Protein AF-A0A412KNC3-F1 (afdb_monomer)

Structure (mmCIF, N/CA/C/O backbone):
data_AF-A0A412KNC3-F1
#
_entry.id   AF-A0A412KNC3-F1
#
loop_
_atom_site.group_PDB
_atom_site.id
_atom_site.type_symbol
_atom_site.label_atom_id
_atom_site.label_alt_id
_atom_site.label_comp_id
_atom_site.label_asym_id
_atom_site.label_entity_id
_atom_site.label_seq_id
_atom_site.pdbx_PDB_ins_code
_atom_site.Cartn_x
_atom_site.Cartn_y
_atom_site.Cartn_z
_atom_site.occupancy
_atom_site.B_iso_or_equiv
_atom_site.auth_seq_id
_atom_site.auth_comp_id
_atom_site.auth_asym_id
_atom_site.auth_atom_id
_atom_site.pdbx_PDB_model_num
ATOM 1 N N . MET A 1 1 ? -11.012 -12.554 10.381 1.00 67.81 1 MET A N 1
ATOM 2 C CA . MET A 1 1 ? -11.211 -11.841 11.657 1.00 67.81 1 MET A CA 1
ATOM 3 C C . MET A 1 1 ? -9.921 -11.100 11.975 1.00 67.81 1 MET A C 1
ATOM 5 O O . MET A 1 1 ? -8.906 -11.755 12.182 1.00 67.81 1 MET A O 1
ATOM 9 N N . PHE A 1 2 ? -9.932 -9.769 11.897 1.00 83.81 2 PHE A N 1
ATOM 10 C CA . PHE A 1 2 ? -8.829 -8.914 12.344 1.00 83.81 2 PHE A CA 1
ATOM 11 C C . PHE A 1 2 ? -9.057 -8.611 13.827 1.00 83.81 2 PHE A C 1
ATOM 13 O O . PHE A 1 2 ? -10.176 -8.277 14.202 1.00 83.81 2 PHE A O 1
ATOM 20 N N . VAL A 1 3 ? -8.054 -8.835 14.675 1.00 85.44 3 VAL A N 1
ATOM 21 C CA . VAL A 1 3 ? -8.197 -8.741 16.137 1.00 85.44 3 VAL A CA 1
ATOM 22 C C . VAL A 1 3 ? -7.153 -7.779 16.685 1.00 85.44 3 VAL A C 1
ATOM 24 O O . VAL A 1 3 ? -5.959 -7.932 16.410 1.00 85.44 3 VAL A O 1
ATOM 27 N N . GLY A 1 4 ? -7.607 -6.817 17.489 1.00 89.88 4 GLY A N 1
ATOM 28 C CA . GLY A 1 4 ? -6.783 -5.718 17.986 1.00 89.88 4 GLY A CA 1
ATOM 29 C C . GLY A 1 4 ? -6.475 -4.681 16.901 1.00 89.88 4 GLY A C 1
ATOM 30 O O . GLY A 1 4 ? -6.977 -4.767 15.786 1.00 89.88 4 GLY A O 1
ATOM 31 N N . ARG A 1 5 ? -5.624 -3.700 17.236 1.00 93.88 5 ARG A N 1
ATOM 32 C CA . ARG A 1 5 ? -5.199 -2.602 16.340 1.00 93.88 5 ARG A CA 1
ATOM 33 C C . ARG A 1 5 ? -6.318 -1.660 15.871 1.00 93.88 5 ARG A C 1
ATOM 35 O O . ARG A 1 5 ? -6.153 -0.965 14.872 1.00 93.88 5 ARG A O 1
ATOM 42 N N . GLU A 1 6 ? -7.447 -1.634 16.576 1.00 94.50 6 GLU A N 1
ATOM 43 C CA . GLU A 1 6 ? -8.597 -0.791 16.221 1.00 94.50 6 GLU A CA 1
ATOM 44 C C . GLU A 1 6 ? -8.227 0.697 16.198 1.00 94.50 6 GLU A C 1
ATOM 46 O O . GLU A 1 6 ? -8.638 1.417 15.295 1.00 94.50 6 GLU A O 1
ATOM 51 N N . GLN A 1 7 ? -7.384 1.142 17.136 1.00 95.06 7 GLN A N 1
ATOM 52 C CA . GLN A 1 7 ? -6.916 2.529 17.201 1.00 95.06 7 GLN A CA 1
ATOM 53 C C . GLN A 1 7 ? -6.015 2.894 16.016 1.00 95.06 7 GLN A C 1
ATOM 55 O O . GLN A 1 7 ? -6.180 3.959 15.420 1.00 95.06 7 GLN A O 1
ATOM 60 N N . GLU A 1 8 ? -5.073 2.023 15.640 1.00 96.19 8 GLU A N 1
ATOM 61 C CA . GLU A 1 8 ? -4.213 2.266 14.481 1.00 96.19 8 GLU A CA 1
ATOM 62 C C . GLU A 1 8 ? -4.997 2.224 13.170 1.00 96.19 8 GLU A C 1
ATOM 64 O O . GLU A 1 8 ? -4.749 3.048 12.294 1.00 96.19 8 GLU A O 1
ATOM 69 N N . LEU A 1 9 ? -5.956 1.302 13.041 1.00 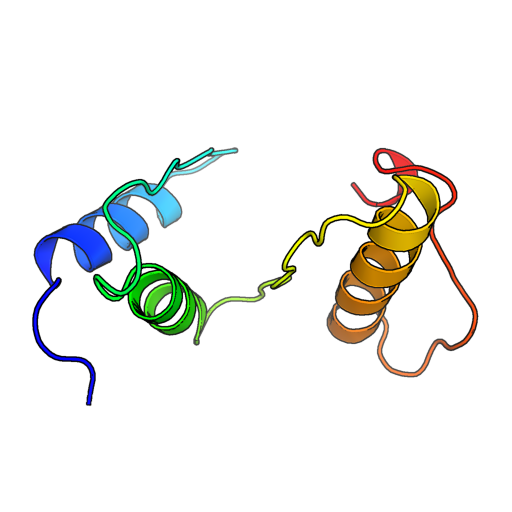96.12 9 LEU A N 1
ATOM 70 C CA . LEU A 1 9 ? -6.826 1.235 11.872 1.00 96.12 9 LEU A CA 1
ATOM 71 C C . LEU A 1 9 ? -7.687 2.499 11.761 1.00 96.12 9 LEU A C 1
ATOM 73 O O . LEU A 1 9 ? -7.685 3.132 10.712 1.00 96.12 9 LEU A O 1
ATOM 77 N N . ALA A 1 10 ? -8.331 2.925 12.852 1.00 96.25 10 ALA A N 1
ATOM 78 C CA . ALA A 1 10 ? -9.110 4.162 12.891 1.00 96.25 10 ALA A CA 1
ATOM 79 C C . ALA A 1 10 ? -8.262 5.395 12.536 1.00 96.25 10 ALA A C 1
ATOM 81 O O . ALA A 1 10 ? -8.716 6.257 11.789 1.00 96.25 10 ALA A O 1
ATOM 82 N N . SER A 1 11 ? -7.010 5.449 13.003 1.00 96.06 11 SER A N 1
ATOM 83 C CA . SER A 1 11 ? -6.079 6.537 12.672 1.00 96.06 11 SER A CA 1
ATOM 84 C C . SER A 1 11 ? -5.738 6.578 11.175 1.00 96.06 11 SER A C 1
ATOM 86 O O . SER A 1 11 ? -5.612 7.659 10.600 1.00 96.06 11 SER A O 1
ATOM 88 N N . LEU A 1 12 ? -5.591 5.412 10.532 1.00 96.62 12 LEU A N 1
ATOM 89 C CA . LEU A 1 12 ? -5.375 5.318 9.085 1.00 96.62 12 LEU A CA 1
ATOM 90 C C . LEU A 1 12 ? -6.622 5.740 8.296 1.00 96.62 12 LEU A C 1
ATOM 92 O O . LEU A 1 12 ? -6.485 6.459 7.310 1.00 96.62 12 LEU A O 1
ATOM 96 N N . GLU A 1 13 ? -7.818 5.341 8.736 1.00 96.31 13 GLU A N 1
ATOM 97 C CA . GLU A 1 13 ? -9.084 5.746 8.105 1.00 96.31 13 GLU A CA 1
ATOM 98 C C . GLU A 1 13 ? -9.331 7.253 8.221 1.00 96.31 13 GLU A C 1
ATOM 100 O O . GLU A 1 13 ? -9.646 7.903 7.228 1.00 96.31 13 GLU A O 1
ATOM 105 N N . GLU A 1 14 ? -9.130 7.836 9.406 1.00 96.12 14 GLU A N 1
ATOM 106 C CA . GLU A 1 14 ? -9.289 9.279 9.614 1.00 96.12 14 GLU A CA 1
ATOM 107 C C . GLU A 1 14 ? -8.303 10.076 8.751 1.00 96.12 14 GLU A C 1
ATOM 109 O O . GLU A 1 14 ? -8.653 11.113 8.189 1.00 96.12 14 GLU A O 1
ATOM 114 N N . PHE A 1 15 ? -7.064 9.594 8.625 1.00 95.81 15 PHE A N 1
ATOM 115 C CA . PHE A 1 15 ? -6.074 10.216 7.755 1.00 95.81 15 PHE A CA 1
ATOM 116 C C . PHE A 1 15 ? -6.452 10.097 6.275 1.00 95.81 15 PHE A C 1
ATOM 118 O O . PHE A 1 15 ? -6.323 11.072 5.541 1.00 95.81 15 PHE A O 1
ATOM 125 N N . TYR A 1 16 ? -6.944 8.933 5.846 1.00 95.44 16 TYR A N 1
ATOM 126 C CA . TYR A 1 16 ? -7.376 8.686 4.469 1.00 95.44 16 TYR A CA 1
ATOM 127 C C . TYR A 1 16 ? -8.606 9.507 4.062 1.00 95.44 16 TYR A C 1
ATOM 129 O O . TYR A 1 16 ? -8.740 9.863 2.896 1.00 95.44 16 TYR A O 1
ATOM 137 N N . ALA A 1 17 ? -9.489 9.824 5.010 1.00 95.06 17 ALA A N 1
ATOM 138 C CA . ALA A 1 17 ? -10.686 10.625 4.766 1.00 95.06 17 ALA A CA 1
ATOM 139 C C . ALA A 1 17 ? -10.409 12.130 4.584 1.00 95.06 17 ALA A C 1
ATOM 141 O O . ALA A 1 17 ? -11.315 12.867 4.198 1.00 95.06 17 ALA A O 1
ATOM 142 N N . LYS A 1 18 ? -9.194 12.609 4.888 1.00 96.12 18 LYS A N 1
ATOM 143 C CA . LYS A 1 18 ? -8.816 14.019 4.710 1.00 96.12 18 LYS A CA 1
ATOM 144 C C . LYS A 1 18 ? -8.501 14.300 3.242 1.00 96.12 18 LYS A C 1
ATOM 146 O O . LYS A 1 18 ? -7.841 13.504 2.581 1.00 96.12 18 LYS A O 1
ATOM 151 N N . ASP A 1 19 ? -8.927 15.463 2.759 1.00 94.25 19 ASP A N 1
ATOM 152 C CA . ASP A 1 19 ? -8.615 15.909 1.403 1.00 94.25 19 ASP A CA 1
ATOM 153 C C . ASP A 1 19 ? -7.106 16.124 1.203 1.00 94.25 19 ASP A C 1
ATOM 155 O O . ASP A 1 19 ? -6.388 16.579 2.099 1.00 94.25 19 ASP A O 1
ATOM 159 N N . GLY A 1 20 ? -6.637 15.863 -0.018 1.00 92.38 20 GLY A N 1
ATOM 160 C CA . GLY A 1 20 ? -5.260 16.117 -0.440 1.00 92.38 20 GLY A CA 1
ATOM 161 C C . GLY A 1 20 ? -4.370 14.873 -0.472 1.00 92.38 20 GLY A C 1
ATOM 162 O O . GLY A 1 20 ? -4.836 13.740 -0.554 1.00 92.38 20 GLY A O 1
ATOM 163 N N . ILE A 1 21 ? -3.054 15.104 -0.481 1.00 91.06 21 ILE A N 1
ATOM 164 C CA . ILE A 1 21 ? -2.036 14.049 -0.551 1.00 91.06 21 ILE A CA 1
ATOM 165 C C . ILE A 1 21 ? -1.460 13.828 0.844 1.00 91.06 21 ILE A C 1
ATOM 167 O O . ILE A 1 21 ? -1.041 14.773 1.512 1.00 91.06 21 ILE A O 1
ATOM 171 N N . GLY A 1 22 ? -1.394 12.565 1.255 1.00 91.69 22 GLY A N 1
ATOM 172 C CA . GLY A 1 22 ? -0.879 12.165 2.554 1.00 91.69 22 GLY A CA 1
ATOM 173 C C . GLY A 1 22 ? 0.184 11.076 2.458 1.00 91.69 22 GLY A C 1
ATOM 174 O O . GLY A 1 22 ? 0.132 10.203 1.594 1.00 91.69 22 GLY A O 1
ATOM 175 N N . MET A 1 23 ? 1.141 11.106 3.385 1.00 94.56 23 MET A N 1
ATOM 176 C CA . MET A 1 23 ? 2.129 10.046 3.567 1.00 94.56 23 MET A CA 1
ATOM 177 C C . MET A 1 23 ? 2.108 9.576 5.021 1.00 94.56 23 MET A C 1
ATOM 179 O O . MET A 1 23 ? 2.343 10.359 5.938 1.00 94.56 23 MET A O 1
ATOM 183 N N . THR A 1 24 ? 1.878 8.279 5.228 1.00 94.69 24 THR A N 1
ATOM 184 C CA . THR A 1 24 ? 1.922 7.651 6.553 1.00 94.69 24 THR A CA 1
ATOM 185 C C . THR A 1 24 ? 3.077 6.664 6.635 1.00 94.69 24 THR A C 1
ATOM 187 O O . THR A 1 24 ? 3.258 5.819 5.759 1.00 94.69 24 THR A O 1
ATOM 190 N N . VAL A 1 25 ? 3.846 6.732 7.722 1.00 94.94 25 VAL A N 1
ATOM 191 C CA . VAL A 1 25 ? 4.938 5.794 8.003 1.00 94.94 25 VAL A CA 1
ATOM 192 C C . VAL A 1 25 ? 4.516 4.843 9.118 1.00 94.94 25 VAL A C 1
ATOM 194 O O . VAL A 1 25 ? 4.266 5.266 10.242 1.00 94.94 25 VAL A O 1
ATOM 197 N N . ILE A 1 26 ? 4.486 3.540 8.827 1.00 94.69 26 ILE A N 1
ATOM 198 C CA . ILE A 1 26 ? 4.160 2.494 9.806 1.00 94.69 26 ILE A CA 1
ATOM 199 C C . ILE A 1 26 ? 5.440 1.739 10.171 1.00 94.69 26 ILE A C 1
ATOM 201 O O . ILE A 1 26 ? 6.029 1.039 9.344 1.00 94.69 26 ILE A O 1
ATOM 205 N N . TYR A 1 27 ? 5.862 1.829 11.432 1.00 95.12 27 TYR A N 1
ATOM 206 C CA . TYR A 1 27 ? 7.083 1.195 11.935 1.00 95.12 27 TYR A CA 1
ATOM 207 C C . TYR A 1 27 ? 6.812 0.290 13.145 1.00 95.12 27 TYR A C 1
ATOM 209 O O . TYR A 1 27 ? 5.722 0.254 13.707 1.00 95.12 27 TYR A O 1
ATOM 217 N N . GLY A 1 28 ? 7.799 -0.532 13.510 1.00 93.69 28 GLY A N 1
ATOM 218 C CA . GLY A 1 28 ? 7.716 -1.451 14.650 1.00 93.69 28 GLY A CA 1
ATOM 219 C C . GLY A 1 28 ? 8.467 -2.761 14.416 1.00 93.69 28 GLY A C 1
ATOM 220 O O . GLY A 1 28 ? 8.955 -3.023 13.312 1.00 93.69 28 GLY A O 1
ATOM 221 N N . ARG A 1 29 ? 8.536 -3.627 15.435 1.00 94.12 29 ARG A N 1
ATOM 222 C CA . ARG A 1 29 ? 9.324 -4.876 15.386 1.00 94.12 29 ARG A CA 1
ATOM 223 C C . ARG A 1 29 ? 8.882 -5.837 14.269 1.00 94.12 29 ARG A C 1
ATOM 225 O O . ARG A 1 29 ? 7.775 -5.768 13.727 1.00 94.12 29 ARG A O 1
ATOM 232 N N . ARG A 1 30 ? 9.759 -6.764 13.881 1.00 92.31 30 ARG A N 1
ATOM 233 C CA . ARG A 1 30 ? 9.419 -7.821 12.913 1.00 92.31 30 ARG A CA 1
ATOM 234 C C . ARG A 1 30 ? 8.269 -8.680 13.471 1.00 92.31 30 ARG A C 1
ATOM 236 O O . ARG A 1 30 ? 8.255 -8.967 14.660 1.00 92.31 30 ARG A O 1
ATOM 243 N N . ARG A 1 31 ? 7.324 -9.089 12.613 1.00 90.31 31 ARG A N 1
ATOM 244 C CA . ARG A 1 31 ? 6.174 -9.967 12.943 1.00 90.31 31 ARG A CA 1
ATOM 245 C C . ARG A 1 31 ? 5.125 -9.415 13.928 1.00 90.31 31 ARG A C 1
ATOM 247 O O . ARG A 1 31 ? 4.308 -10.179 14.412 1.00 90.31 31 ARG A O 1
ATOM 254 N N . ILE A 1 32 ? 5.063 -8.102 14.153 1.00 92.94 32 ILE A N 1
ATOM 255 C CA . ILE A 1 32 ? 4.009 -7.478 14.989 1.00 92.94 32 ILE A CA 1
ATOM 256 C C . ILE A 1 32 ? 2.678 -7.206 14.260 1.00 92.94 32 ILE A C 1
ATOM 258 O O . ILE A 1 32 ? 1.841 -6.479 14.782 1.00 92.94 32 ILE A O 1
ATOM 262 N N . GLY A 1 33 ? 2.485 -7.741 13.049 1.00 93.50 33 GLY A N 1
ATOM 263 C CA . GLY A 1 33 ? 1.227 -7.585 12.301 1.00 93.50 33 GLY A CA 1
ATOM 264 C C . GLY A 1 33 ? 1.095 -6.308 11.462 1.00 93.50 33 GLY A C 1
ATOM 265 O O . GLY A 1 33 ? -0.004 -5.986 11.037 1.00 93.50 33 GLY A O 1
ATOM 266 N N . LYS A 1 34 ? 2.190 -5.585 11.175 1.00 95.12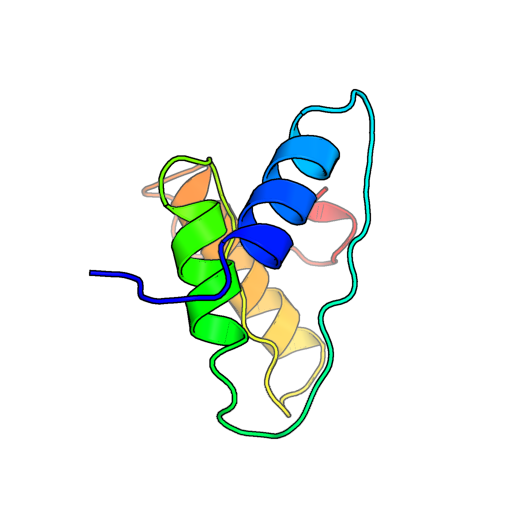 34 LYS A N 1
ATOM 267 C CA . LYS A 1 34 ? 2.143 -4.363 10.338 1.00 95.12 34 LYS A CA 1
ATOM 268 C C . LYS A 1 34 ? 1.555 -4.612 8.950 1.00 95.12 34 LYS A C 1
ATOM 270 O O . LYS A 1 34 ? 0.670 -3.889 8.527 1.00 95.12 34 LYS A O 1
ATOM 275 N N . SER A 1 35 ? 2.041 -5.641 8.253 1.00 93.19 35 SER A N 1
ATOM 276 C CA . SER A 1 35 ? 1.523 -5.989 6.927 1.00 93.19 35 SER A CA 1
ATOM 277 C C . SER A 1 35 ? 0.043 -6.344 6.999 1.00 93.19 35 SER A C 1
ATOM 279 O O . SER A 1 35 ? -0.710 -5.890 6.158 1.00 93.19 35 SER A O 1
ATOM 281 N N . THR A 1 36 ? -0.380 -7.061 8.044 1.00 94.81 36 THR A N 1
ATOM 282 C CA . THR A 1 36 ? -1.792 -7.380 8.285 1.00 94.81 36 THR A CA 1
ATOM 283 C C . THR A 1 36 ? -2.636 -6.123 8.483 1.00 94.81 36 THR A C 1
ATOM 285 O O . THR A 1 36 ? -3.698 -6.041 7.888 1.00 94.81 36 THR A O 1
ATOM 288 N N . LEU A 1 37 ? -2.158 -5.133 9.247 1.00 95.88 37 LEU A N 1
ATOM 289 C CA . LEU A 1 37 ? -2.843 -3.845 9.413 1.00 95.88 37 LEU A CA 1
ATOM 290 C C . LEU A 1 37 ? -3.015 -3.118 8.072 1.00 95.88 37 LEU A C 1
ATOM 292 O O . LEU A 1 37 ? -4.113 -2.668 7.771 1.00 95.88 37 LEU A O 1
ATOM 296 N N . ILE A 1 38 ? -1.957 -3.038 7.254 1.00 95.50 38 ILE A N 1
ATOM 297 C CA . ILE A 1 38 ? -2.037 -2.392 5.932 1.00 95.50 38 ILE A CA 1
ATOM 298 C C . ILE A 1 38 ? -2.997 -3.169 5.029 1.00 95.50 38 ILE A C 1
ATOM 300 O O . ILE A 1 38 ? -3.846 -2.562 4.393 1.00 95.50 38 ILE A O 1
ATOM 304 N N . THR A 1 39 ? -2.894 -4.501 4.985 1.00 94.81 39 THR A N 1
ATOM 305 C CA . THR A 1 39 ? -3.789 -5.347 4.187 1.00 94.81 39 THR A CA 1
ATOM 306 C C . THR A 1 39 ? -5.244 -5.206 4.623 1.00 94.81 39 THR A C 1
ATOM 308 O O . THR A 1 39 ? -6.106 -5.217 3.759 1.00 94.81 39 THR A O 1
ATOM 311 N N . GLU A 1 40 ? -5.524 -5.058 5.921 1.00 96.00 40 GLU A N 1
ATOM 312 C CA . GLU A 1 40 ? -6.878 -4.805 6.425 1.00 96.00 40 GLU A CA 1
ATOM 313 C C . GLU A 1 40 ? -7.388 -3.425 5.999 1.00 96.00 40 GLU A C 1
ATOM 315 O O . GLU A 1 40 ? -8.467 -3.329 5.425 1.00 96.00 40 GLU A O 1
ATOM 320 N N . PHE A 1 41 ? -6.579 -2.381 6.202 1.00 96.31 41 PHE A N 1
ATOM 321 C CA . PHE A 1 41 ? -6.906 -0.995 5.855 1.00 96.31 41 PHE A CA 1
ATOM 322 C C . PHE A 1 41 ? -7.274 -0.811 4.375 1.00 96.31 41 PHE A C 1
ATOM 324 O O . PHE A 1 41 ? -8.139 -0.004 4.044 1.00 96.31 41 PHE A O 1
ATOM 331 N N . VAL A 1 42 ? -6.637 -1.550 3.464 1.00 95.88 42 VAL A N 1
ATOM 332 C CA . VAL A 1 42 ? -6.795 -1.330 2.016 1.00 95.88 42 VAL A CA 1
ATOM 333 C C . VAL A 1 42 ? -7.885 -2.173 1.345 1.00 95.88 42 VAL A C 1
ATOM 335 O O . VAL A 1 42 ? -8.100 -1.994 0.149 1.00 95.88 42 VAL A O 1
ATOM 338 N N . LYS A 1 43 ? -8.561 -3.090 2.057 1.00 93.94 43 LYS A N 1
ATOM 339 C CA . LYS A 1 43 ? -9.469 -4.090 1.446 1.00 93.94 43 LYS A CA 1
ATOM 340 C C . LYS A 1 43 ? -10.544 -3.497 0.541 1.00 93.94 43 LYS A C 1
ATOM 342 O O . LYS A 1 43 ? -10.763 -4.013 -0.548 1.00 93.94 43 LYS A O 1
ATOM 347 N N . ASP A 1 44 ? -11.161 -2.409 0.979 1.00 92.56 44 ASP A N 1
ATOM 348 C CA . ASP A 1 44 ? -12.286 -1.777 0.283 1.00 92.56 44 ASP A CA 1
ATOM 349 C C . ASP A 1 44 ? -11.866 -0.484 -0.434 1.00 92.56 44 ASP A C 1
ATOM 351 O O . ASP A 1 44 ? -12.680 0.397 -0.705 1.00 92.56 44 ASP A O 1
ATOM 355 N N . LYS A 1 45 ? -10.566 -0.345 -0.730 1.00 94.38 45 LYS A N 1
ATOM 356 C CA . LYS A 1 45 ? -9.975 0.846 -1.349 1.00 94.38 45 LYS A CA 1
ATOM 357 C C . LYS A 1 45 ? -9.274 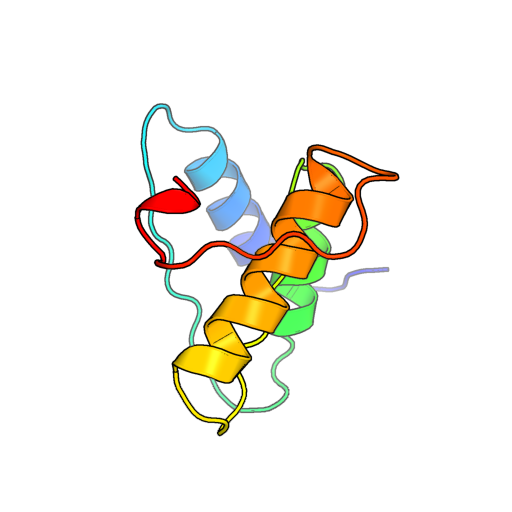0.474 -2.648 1.00 94.38 45 LYS A C 1
ATOM 359 O O . LYS A 1 45 ? -8.562 -0.530 -2.718 1.00 94.38 45 LYS A O 1
ATOM 364 N N . LYS A 1 46 ? -9.396 1.321 -3.675 1.00 92.19 46 LYS A N 1
ATOM 365 C CA . LYS A 1 46 ? -8.624 1.165 -4.917 1.00 92.19 46 LYS A CA 1
ATOM 366 C C . LYS A 1 46 ? -7.138 1.362 -4.606 1.00 92.19 46 LYS A C 1
ATOM 368 O O . LYS A 1 46 ? -6.694 2.488 -4.404 1.00 92.19 46 LYS A O 1
ATOM 373 N N . THR A 1 47 ? -6.388 0.264 -4.553 1.00 94.12 47 THR A N 1
ATOM 374 C CA . T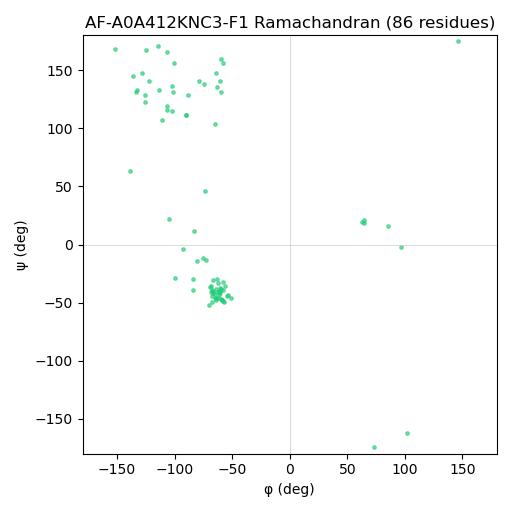HR A 1 47 ? -5.050 0.254 -3.950 1.00 94.12 47 THR A CA 1
ATOM 375 C C . THR A 1 47 ? -4.033 -0.459 -4.823 1.00 94.12 47 THR A C 1
ATOM 377 O O . THR A 1 47 ? -4.232 -1.607 -5.213 1.00 94.12 47 THR A O 1
ATOM 380 N N . VAL A 1 48 ? -2.884 0.184 -5.035 1.00 93.12 48 VAL A N 1
ATOM 381 C CA . VAL A 1 48 ? -1.674 -0.483 -5.527 1.00 93.12 48 VAL A CA 1
ATOM 382 C C . VAL A 1 48 ? -0.880 -0.979 -4.322 1.00 93.12 48 VAL A C 1
ATOM 384 O O . VAL A 1 48 ? -0.330 -0.184 -3.561 1.00 93.12 48 VAL A O 1
ATOM 387 N N . PHE A 1 49 ? -0.806 -2.298 -4.141 1.00 92.00 49 PHE A N 1
ATOM 388 C CA . PHE A 1 49 ? -0.014 -2.910 -3.073 1.00 92.00 49 PHE A CA 1
ATOM 389 C C . PHE A 1 49 ? 1.291 -3.470 -3.643 1.00 92.00 49 PHE A C 1
ATOM 391 O O . PHE A 1 49 ? 1.289 -4.412 -4.441 1.00 92.00 49 PHE A O 1
ATOM 398 N N . TYR A 1 50 ? 2.419 -2.899 -3.220 1.00 92.50 50 TYR A N 1
ATOM 399 C CA . TYR A 1 50 ? 3.744 -3.263 -3.709 1.00 92.50 50 TYR A CA 1
ATOM 400 C C . TYR A 1 50 ? 4.734 -3.463 -2.559 1.00 92.50 50 TYR A C 1
ATOM 402 O O . TYR A 1 50 ? 4.830 -2.642 -1.649 1.00 92.50 50 TYR A O 1
ATOM 410 N N . THR A 1 51 ? 5.497 -4.558 -2.605 1.00 90.81 51 THR A N 1
ATOM 411 C CA . THR A 1 51 ? 6.580 -4.829 -1.651 1.00 90.81 51 THR A CA 1
ATOM 412 C C . THR A 1 51 ? 7.914 -4.731 -2.371 1.00 90.81 51 THR A C 1
ATOM 414 O O . THR A 1 51 ? 8.287 -5.632 -3.122 1.00 90.81 51 THR A O 1
ATOM 417 N N . ALA A 1 52 ? 8.657 -3.656 -2.109 1.00 88.94 52 ALA A N 1
ATOM 418 C CA . ALA A 1 52 ? 10.018 -3.528 -2.608 1.00 88.94 52 ALA A CA 1
ATOM 419 C C . ALA A 1 52 ? 10.911 -4.623 -2.008 1.00 88.94 52 ALA A C 1
ATOM 421 O O . ALA A 1 52 ? 10.879 -4.894 -0.803 1.00 88.94 52 ALA A O 1
ATOM 422 N N . THR A 1 53 ? 11.730 -5.246 -2.849 1.00 88.00 53 THR A N 1
ATOM 423 C CA . THR A 1 53 ? 12.691 -6.271 -2.424 1.00 88.00 53 THR A CA 1
ATOM 424 C C . THR A 1 53 ? 14.122 -5.776 -2.634 1.00 88.00 53 THR A C 1
ATOM 426 O O . THR A 1 53 ? 14.349 -4.728 -3.243 1.00 88.00 53 THR A O 1
ATOM 429 N N . LYS A 1 54 ? 15.113 -6.519 -2.120 1.00 89.81 54 LYS A N 1
ATOM 430 C CA . LYS A 1 54 ? 16.550 -6.220 -2.281 1.00 89.81 54 LYS A CA 1
ATOM 431 C C . LYS A 1 54 ? 17.058 -6.525 -3.702 1.00 89.81 54 LYS A C 1
ATOM 433 O O . LYS A 1 54 ? 18.083 -7.174 -3.874 1.00 89.81 54 LYS A O 1
ATOM 438 N N . ILE A 1 55 ? 16.313 -6.102 -4.711 1.00 90.88 55 ILE A N 1
ATOM 439 C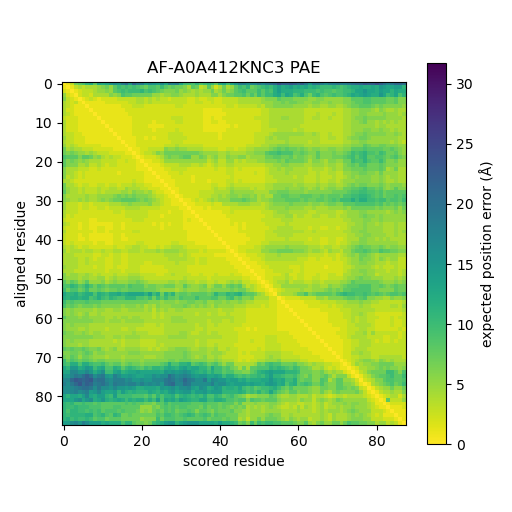 CA . ILE A 1 55 ? 16.684 -6.165 -6.124 1.00 90.88 55 ILE A CA 1
ATOM 440 C C . ILE A 1 55 ? 17.024 -4.756 -6.620 1.00 90.88 55 ILE A C 1
ATOM 442 O O . ILE A 1 55 ? 16.732 -3.763 -5.951 1.00 90.88 55 ILE A O 1
ATOM 446 N N . GLY A 1 56 ? 17.656 -4.657 -7.789 1.00 89.69 56 GLY A N 1
ATOM 447 C CA . GLY A 1 56 ? 18.002 -3.366 -8.387 1.00 89.69 56 GLY A CA 1
ATOM 448 C C . GLY A 1 56 ? 16.780 -2.463 -8.607 1.00 89.69 56 GLY A C 1
ATOM 449 O O . GLY A 1 56 ? 15.651 -2.940 -8.744 1.00 89.69 56 GLY A O 1
ATOM 450 N N . LYS A 1 57 ? 17.014 -1.145 -8.668 1.00 88.75 57 LYS A N 1
ATOM 451 C CA . LYS A 1 57 ? 15.971 -0.125 -8.888 1.00 88.75 57 LYS A CA 1
ATOM 452 C C . LYS A 1 57 ? 15.099 -0.450 -10.106 1.00 88.75 57 LYS A C 1
ATOM 454 O O . LYS A 1 57 ? 13.880 -0.418 -9.992 1.00 88.75 57 LYS A O 1
ATOM 459 N N . THR A 1 58 ? 15.720 -0.821 -11.227 1.00 89.00 58 THR A N 1
ATOM 460 C CA . THR A 1 58 ? 15.032 -1.154 -12.485 1.00 89.00 58 THR A CA 1
ATOM 461 C C . THR A 1 58 ? 14.031 -2.286 -12.301 1.00 89.00 58 THR A C 1
ATOM 463 O O . THR A 1 58 ? 12.862 -2.143 -12.637 1.00 89.00 58 THR A O 1
ATOM 466 N N . ARG A 1 59 ? 14.448 -3.381 -11.655 1.00 89.50 59 ARG A N 1
ATOM 467 C CA . ARG A 1 59 ? 13.558 -4.522 -11.440 1.00 89.50 59 ARG A CA 1
ATOM 468 C C . ARG A 1 59 ? 12.426 -4.200 -10.464 1.00 89.50 59 ARG A C 1
ATOM 470 O O . ARG A 1 59 ? 11.313 -4.676 -10.652 1.00 89.50 59 ARG A O 1
ATOM 477 N N . ASN A 1 60 ? 12.688 -3.385 -9.439 1.00 92.00 60 ASN A N 1
ATOM 478 C CA . ASN A 1 60 ? 11.624 -2.900 -8.559 1.00 92.00 60 ASN A CA 1
ATOM 479 C C . ASN A 1 60 ? 10.603 -2.041 -9.334 1.00 92.00 60 ASN A C 1
ATOM 481 O O . ASN A 1 60 ? 9.405 -2.191 -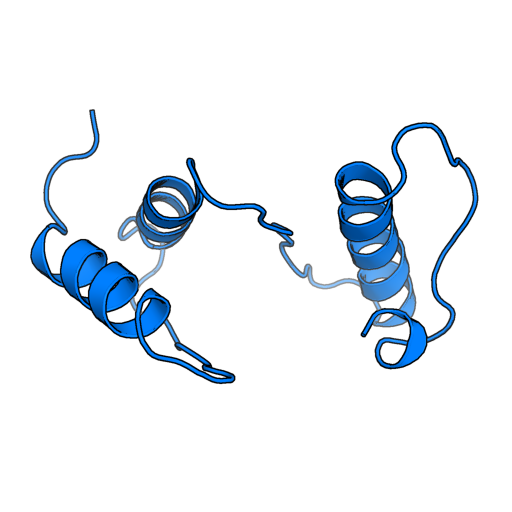9.119 1.00 92.00 60 ASN A O 1
ATOM 485 N N . LEU A 1 61 ? 11.060 -1.181 -10.250 1.00 90.94 61 LEU A N 1
ATOM 486 C CA . LEU A 1 61 ? 10.182 -0.362 -11.089 1.00 90.94 61 LEU A CA 1
ATOM 487 C C . LEU A 1 61 ? 9.333 -1.214 -12.038 1.00 90.94 61 LEU A C 1
ATOM 489 O O . LEU A 1 61 ? 8.140 -0.960 -12.155 1.00 90.94 61 LEU A O 1
ATOM 493 N N . GLU A 1 62 ? 9.903 -2.240 -12.669 1.00 89.50 62 GLU A N 1
ATOM 494 C CA . GLU A 1 62 ? 9.154 -3.176 -13.521 1.00 89.50 62 GLU A CA 1
ATOM 495 C C . GLU A 1 62 ? 8.033 -3.880 -12.742 1.00 89.50 62 GLU A C 1
ATOM 497 O O . GLU A 1 62 ? 6.889 -3.930 -13.190 1.00 89.50 62 GLU A O 1
ATOM 502 N N . LEU A 1 63 ? 8.344 -4.398 -11.548 1.00 90.00 63 LEU A N 1
ATOM 503 C CA . LEU A 1 63 ? 7.355 -5.080 -10.710 1.00 90.00 63 LEU A CA 1
ATOM 504 C C . LEU A 1 63 ? 6.282 -4.117 -10.197 1.00 90.00 63 LEU A C 1
ATOM 506 O O . LEU A 1 63 ? 5.107 -4.470 -10.180 1.00 90.00 63 LEU A O 1
ATOM 510 N N . PHE A 1 64 ? 6.669 -2.904 -9.802 1.00 91.62 64 PHE A N 1
ATOM 511 C CA . PHE A 1 64 ? 5.722 -1.866 -9.410 1.00 91.62 64 PHE A CA 1
ATOM 512 C C . PHE A 1 64 ? 4.811 -1.471 -10.579 1.00 91.62 64 PHE A C 1
ATOM 514 O O . PHE A 1 64 ? 3.595 -1.447 -10.416 1.00 91.62 64 PHE A O 1
ATOM 521 N N . SER A 1 65 ? 5.385 -1.260 -11.768 1.00 90.56 65 SER A N 1
ATOM 522 C CA . SER A 1 65 ? 4.656 -0.934 -13.000 1.00 90.56 65 SER A CA 1
ATOM 523 C C . SER A 1 65 ? 3.577 -1.962 -13.301 1.00 90.56 65 SER A C 1
ATOM 525 O O . SER A 1 65 ? 2.443 -1.593 -13.593 1.00 90.56 65 SER A O 1
ATOM 527 N N . LYS A 1 66 ? 3.914 -3.249 -13.164 1.00 88.88 66 LYS A N 1
ATOM 528 C CA . LYS A 1 66 ? 2.960 -4.339 -13.348 1.00 88.88 66 LYS A CA 1
ATOM 529 C C . LYS A 1 66 ? 1.775 -4.227 -12.382 1.00 88.88 66 LYS A C 1
ATOM 531 O O . LYS A 1 66 ? 0.637 -4.270 -12.827 1.00 88.88 66 LYS A O 1
ATOM 536 N N . GLN A 1 67 ? 2.033 -3.999 -11.091 1.00 90.62 67 GLN A N 1
ATOM 537 C CA . GLN A 1 67 ? 0.964 -3.855 -10.089 1.00 90.62 67 GLN A CA 1
ATOM 538 C C . GLN A 1 67 ? 0.043 -2.657 -10.372 1.00 90.62 67 GLN A C 1
ATOM 540 O O . GLN A 1 67 ? -1.145 -2.714 -10.065 1.00 90.62 67 GLN A O 1
ATOM 545 N N . VAL A 1 68 ? 0.579 -1.570 -10.936 1.00 91.50 68 VAL A N 1
ATOM 546 C CA . VAL A 1 68 ? -0.228 -0.416 -11.358 1.00 91.50 68 VAL A CA 1
ATOM 547 C C . VAL A 1 68 ? -1.076 -0.772 -12.578 1.00 91.50 68 VAL A C 1
ATOM 549 O O . VAL A 1 68 ? -2.290 -0.583 -12.552 1.00 91.50 68 VAL A O 1
ATOM 552 N N . LEU A 1 69 ? -0.471 -1.317 -13.633 1.00 89.88 69 LEU A N 1
ATOM 553 C CA . LEU A 1 69 ? -1.186 -1.655 -14.866 1.00 89.88 69 LEU A CA 1
ATOM 554 C C . LEU A 1 69 ? -2.292 -2.686 -14.629 1.00 89.88 69 LEU A C 1
ATOM 556 O O . LEU A 1 69 ? -3.403 -2.484 -15.111 1.00 89.88 69 LEU A O 1
ATOM 560 N N . ASP A 1 70 ? -2.036 -3.707 -13.809 1.00 88.25 70 ASP A N 1
ATOM 561 C CA . ASP A 1 70 ? -3.035 -4.718 -13.445 1.00 88.25 70 ASP A CA 1
ATOM 562 C C . ASP A 1 70 ? -4.280 -4.088 -12.781 1.00 88.25 70 ASP A C 1
ATOM 564 O O . ASP A 1 70 ? -5.396 -4.576 -12.965 1.00 88.25 70 ASP A O 1
ATOM 568 N N . LEU A 1 71 ? -4.118 -2.982 -12.039 1.00 89.25 71 LEU A N 1
ATOM 569 C CA . LEU A 1 71 ? -5.219 -2.284 -11.366 1.00 89.25 71 LEU A CA 1
ATOM 570 C C . LEU A 1 71 ? -5.965 -1.292 -12.273 1.00 89.25 71 LEU A C 1
ATOM 572 O O . LEU A 1 71 ? -7.179 -1.125 -12.135 1.00 89.25 71 LEU A O 1
ATOM 576 N N . PHE A 1 72 ? -5.252 -0.567 -13.136 1.00 87.44 72 PHE A N 1
ATOM 577 C CA . PHE A 1 72 ? -5.825 0.540 -13.915 1.00 87.44 72 PHE A CA 1
ATOM 578 C C . PHE A 1 72 ? -6.178 0.167 -15.358 1.00 87.44 72 PHE A C 1
ATOM 580 O O . PHE A 1 72 ? -7.094 0.764 -15.921 1.00 87.44 72 PHE A O 1
ATOM 587 N N . MET A 1 73 ? -5.473 -0.793 -15.954 1.00 86.38 73 MET A N 1
ATOM 588 C CA . MET A 1 73 ? -5.607 -1.191 -17.358 1.00 86.38 73 MET A CA 1
ATOM 589 C C . MET A 1 73 ? -5.536 -2.723 -17.496 1.00 86.38 73 MET A C 1
ATOM 591 O O . MET A 1 73 ? -4.612 -3.250 -18.125 1.00 86.38 73 MET A O 1
ATOM 595 N N . PRO A 1 74 ? -6.496 -3.462 -16.907 1.00 81.88 74 PRO A N 1
ATOM 596 C CA . PRO A 1 74 ? -6.481 -4.919 -16.953 1.00 81.88 74 PRO A CA 1
ATOM 597 C C . PRO A 1 74 ? -6.531 -5.415 -18.406 1.00 81.88 74 PRO A C 1
ATOM 599 O O . PRO A 1 74 ? -7.361 -4.968 -19.197 1.00 81.88 74 PRO A O 1
ATOM 602 N N . GLY A 1 75 ? -5.640 -6.348 -18.752 1.00 77.81 75 GLY A N 1
ATOM 603 C CA . GLY A 1 75 ? -5.528 -6.920 -20.101 1.00 77.81 75 GLY A CA 1
ATOM 604 C C . GLY A 1 75 ? -4.462 -6.278 -20.994 1.00 77.81 75 GLY A C 1
ATOM 605 O O . GLY A 1 75 ? -4.256 -6.743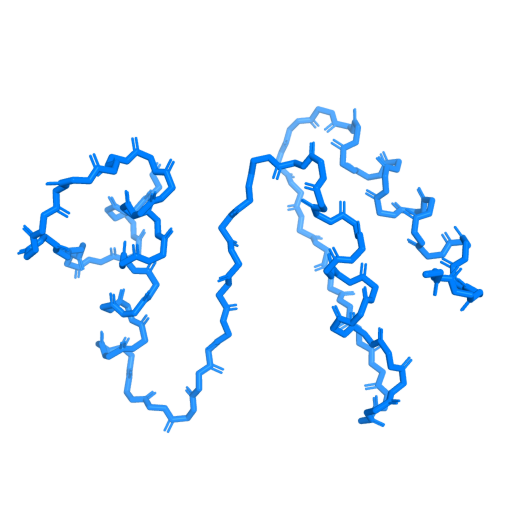 -22.113 1.00 77.81 75 GLY A O 1
ATOM 606 N N . ILE A 1 76 ? -3.756 -5.251 -20.513 1.00 78.00 76 ILE A N 1
ATOM 607 C CA . ILE A 1 76 ? -2.559 -4.734 -21.180 1.00 78.00 76 ILE A CA 1
ATOM 608 C C . ILE A 1 76 ? -1.328 -5.475 -20.659 1.00 78.00 76 ILE A C 1
ATOM 610 O O . ILE A 1 76 ? -0.911 -5.300 -19.517 1.00 78.00 76 ILE A O 1
ATOM 614 N N . GLU A 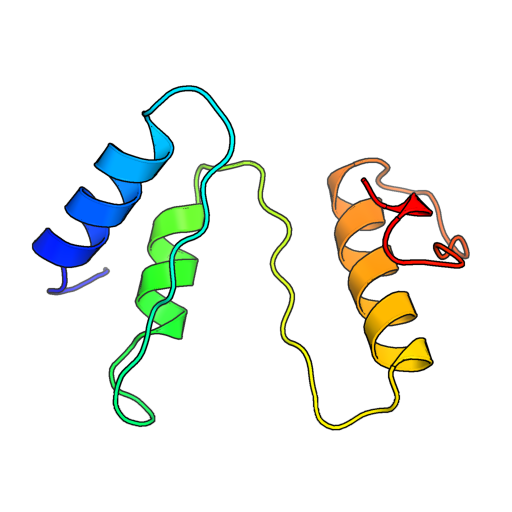1 77 ? -0.721 -6.284 -21.523 1.00 73.38 77 GLU A N 1
ATOM 615 C CA . GLU A 1 77 ? 0.519 -7.003 -21.231 1.00 73.38 77 GLU A CA 1
ATOM 616 C C . GLU A 1 77 ? 1.739 -6.303 -21.851 1.00 73.38 77 GLU A C 1
ATOM 618 O O . GLU A 1 77 ? 1.634 -5.590 -22.847 1.00 73.38 77 GLU A O 1
ATOM 623 N N . ASN A 1 78 ? 2.924 -6.550 -21.282 1.00 69.81 78 ASN A N 1
ATOM 624 C CA . ASN A 1 78 ? 4.230 -6.106 -21.798 1.00 69.81 78 ASN A CA 1
ATOM 625 C C . ASN A 1 78 ? 4.472 -4.587 -21.842 1.00 69.81 78 ASN A C 1
ATOM 627 O O . ASN A 1 78 ? 5.368 -4.130 -22.552 1.00 69.81 78 ASN A O 1
ATOM 631 N N . ILE A 1 79 ? 3.735 -3.807 -21.052 1.00 76.31 79 ILE A N 1
ATOM 632 C CA . ILE A 1 79 ? 4.043 -2.393 -20.825 1.00 76.31 79 ILE A CA 1
ATOM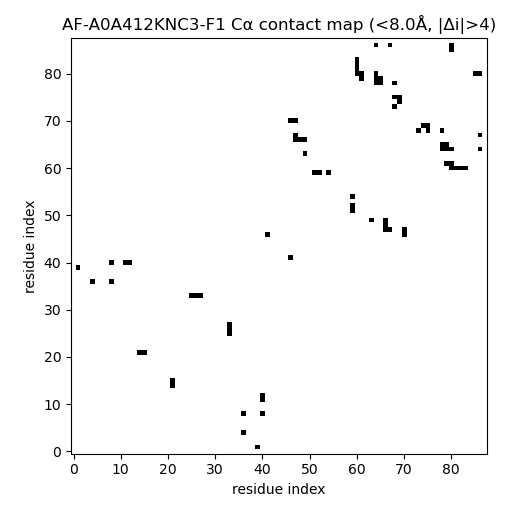 633 C C . ILE A 1 79 ? 4.704 -2.245 -19.453 1.00 76.31 79 ILE A C 1
ATOM 635 O O . ILE A 1 79 ? 4.294 -2.859 -18.471 1.00 76.31 79 ILE A O 1
ATOM 639 N N . SER A 1 80 ? 5.757 -1.437 -19.385 1.00 77.56 80 SER A N 1
ATOM 640 C CA . SER A 1 80 ? 6.391 -1.025 -18.135 1.00 77.56 80 SER A CA 1
ATOM 641 C C . SER A 1 80 ? 6.687 0.462 -18.192 1.00 77.56 80 SER A C 1
ATOM 643 O O . SER A 1 80 ? 7.052 0.984 -19.247 1.00 77.56 80 SER A O 1
ATOM 645 N N . PHE A 1 81 ? 6.577 1.141 -17.057 1.00 83.88 81 PHE A N 1
ATOM 646 C CA . PHE A 1 81 ? 6.975 2.535 -16.973 1.00 83.88 81 PHE A CA 1
ATOM 647 C C . PHE A 1 81 ? 8.504 2.633 -16.954 1.00 83.88 81 PHE A C 1
ATOM 649 O O . PHE A 1 81 ? 9.185 1.861 -16.279 1.00 83.88 81 PHE A O 1
ATOM 656 N N . ASN A 1 82 ? 9.049 3.601 -17.694 1.00 85.44 82 ASN A N 1
ATOM 657 C CA . ASN A 1 82 ? 10.498 3.823 -17.780 1.00 85.44 82 ASN A CA 1
ATOM 658 C C . ASN A 1 82 ? 11.052 4.610 -16.579 1.00 85.44 82 ASN A C 1
ATOM 660 O O . ASN A 1 82 ? 12.264 4.653 -16.366 1.00 85.44 82 ASN A O 1
ATOM 664 N N . SER A 1 83 ? 10.177 5.232 -15.786 1.00 87.00 83 SER A N 1
ATOM 665 C CA . SER A 1 83 ? 10.528 5.941 -14.558 1.00 87.00 83 SER A CA 1
ATOM 666 C C . SER A 1 83 ? 9.357 5.930 -13.569 1.00 87.00 83 SER A C 1
ATOM 668 O O . SER A 1 83 ? 8.246 5.553 -13.933 1.00 87.00 83 SER A O 1
ATOM 670 N N . ILE A 1 84 ? 9.602 6.321 -12.314 1.00 82.62 84 ILE A N 1
ATOM 671 C CA . ILE A 1 84 ? 8.544 6.416 -11.291 1.00 82.62 84 ILE A CA 1
ATOM 672 C C . ILE A 1 84 ? 7.604 7.579 -11.620 1.00 82.62 84 ILE A C 1
ATOM 674 O O . ILE A 1 84 ? 6.401 7.471 -11.433 1.00 82.62 84 ILE A O 1
ATOM 678 N N . GLU A 1 85 ? 8.149 8.669 -12.149 1.00 85.75 85 GLU A N 1
ATOM 679 C CA . GLU A 1 85 ? 7.407 9.864 -12.545 1.00 85.75 85 GLU A CA 1
ATOM 680 C C . GLU A 1 85 ? 6.419 9.566 -13.672 1.00 85.75 85 GLU A C 1
ATOM 682 O O . GLU A 1 85 ? 5.378 10.191 -13.727 1.00 85.75 85 GLU A O 1
ATOM 687 N N . ALA A 1 86 ? 6.708 8.590 -14.538 1.00 85.75 86 ALA A N 1
ATOM 688 C CA . ALA A 1 86 ? 5.775 8.164 -15.579 1.00 85.75 86 ALA A CA 1
ATOM 689 C C . ALA A 1 86 ? 4.571 7.366 -15.038 1.00 85.75 86 ALA A C 1
ATOM 691 O O . ALA A 1 86 ? 3.627 7.122 -15.785 1.00 85.75 86 ALA A O 1
ATOM 692 N N . VAL A 1 87 ? 4.625 6.915 -13.779 1.00 82.00 87 VAL A N 1
ATOM 693 C CA . VAL A 1 87 ? 3.541 6.173 -13.117 1.00 82.00 87 VAL A CA 1
ATOM 694 C C . VAL A 1 87 ? 2.486 7.112 -12.520 1.00 82.00 87 VAL A C 1
ATOM 696 O O . VAL A 1 87 ? 1.331 6.709 -12.384 1.00 82.00 87 VAL A O 1
ATOM 699 N N . PHE A 1 88 ? 2.894 8.319 -12.121 1.00 75.31 88 PHE A N 1
ATOM 700 C CA . PHE A 1 88 ? 2.064 9.316 -11.439 1.00 75.31 88 PHE A CA 1
ATOM 701 C C . PHE A 1 88 ? 1.568 10.387 -12.412 1.00 75.31 88 PHE A C 1
ATOM 703 O O . PHE A 1 88 ? 0.437 10.870 -12.190 1.00 75.31 88 PHE A O 1
#

InterPro domains:
  IPR011579 ATPase domain [PF01637] (2-72)
  IPR027417 P-loop containing nucleoside triphosphate hydrolase [G3DSA:3.40.50.300] (1-86)
  IPR027417 P-loop containing nucleoside triphosphate hydrolase [SSF52540] (1-74)

Secondary structure (DSSP, 8-state):
---S-HHHHHHHHHHHTSSS--------STTSSHHHHHHHHTTTS--------SS-HHHHHHHHHHHHHHHHSTT--S---SSSTTT-

pLDDT: mean 90.16, std 6.23, range [67.81, 96.62]

Foldseek 3Di:
DDDDPPVVLVVLVVQVPDDDDDDDDDDDDPPPCRVVSVCVSCVPHLDQDADDDPDDPVVSQQRSQVSLCCRPPNPDPDDGDPDPVSSD

Organism: NCBI:txid40520

Radius of gyration: 15.29 Å; Cα contacts (8 Å, |Δi|>4): 42; chains: 1; bounding box: 30×28×40 Å

Mean predicted aligned error: 4.98 Å

Sequence (88 aa):
MFVGREQELASLEEFYAKDGIGMTVIYGRRRIGKSTLITEFVKDKKTVFYTATKIGKTRNLELFSKQVLDLFMPGIENISFNSIEAVF

Solvent-accessible surface area (backbone atoms only — not comparable to full-atom values): 6017 Å² total; per-residue (Å²): 137,88,80,77,63,60,68,62,49,50,53,50,50,59,58,66,72,46,89,80,90,85,87,86,87,89,84,78,70,88,90,73,49,64,69,56,53,54,57,60,72,41,70,93,46,100,70,77,82,77,82,86,65,103,62,58,70,68,62,47,42,43,55,46,30,42,47,46,37,61,74,77,43,71,90,68,76,95,69,63,50,94,44,73,74,73,73,109